Protein AF-A0A2U8X8V7-F1 (afdb_monomer)

Mean predicted aligned error: 11.05 Å

Radius of gyration: 28.42 Å; Cα contacts (8 Å, |Δi|>4): 250; chains: 1; bounding box: 108×50×42 Å

Sequence (152 aa):
MIVHPARWSAHLVRLPVCLSVLCFVPLPEPARAEGAGRKALVALERKRIRGADYVQVHPFFGDFTGDRREDALAVSYSHPKGGGNSDSIEVSLYRGTSSGFRFIKTVPDVYGQSPRLAKFSRGQVRVTLTTLGPNDARCCPSVPKEYVIAAP

Structure (mmCIF, N/CA/C/O backbone):
data_AF-A0A2U8X8V7-F1
#
_entry.id   AF-A0A2U8X8V7-F1
#
loop_
_atom_site.group_PDB
_atom_site.id
_atom_site.type_symbol
_atom_site.label_atom_id
_atom_site.label_alt_id
_atom_site.label_comp_id
_atom_site.label_asym_id
_atom_site.label_entity_id
_atom_site.label_seq_id
_atom_site.pdbx_PDB_ins_code
_atom_site.Cartn_x
_atom_site.Cartn_y
_atom_site.Cartn_z
_atom_site.occupancy
_atom_site.B_iso_or_equiv
_atom_site.auth_seq_id
_atom_site.auth_comp_id
_atom_site.auth_asym_id
_atom_site.auth_atom_id
_atom_site.pdbx_PDB_model_num
ATOM 1 N N . MET A 1 1 ? -88.926 21.943 1.106 1.00 36.12 1 MET A N 1
ATOM 2 C CA . MET A 1 1 ? -88.848 22.531 -0.248 1.00 36.12 1 MET A CA 1
ATOM 3 C C . MET A 1 1 ? -88.139 23.877 -0.129 1.00 36.12 1 MET A C 1
ATOM 5 O O . MET A 1 1 ? -88.599 24.706 0.635 1.00 36.12 1 MET A O 1
ATOM 9 N N . ILE A 1 2 ? -86.886 23.933 -0.591 1.00 37.16 2 ILE A N 1
ATOM 10 C CA . ILE A 1 2 ? -86.386 24.814 -1.672 1.00 37.16 2 ILE A CA 1
ATOM 11 C C . ILE A 1 2 ? -86.150 26.273 -1.218 1.00 37.16 2 ILE A C 1
ATOM 13 O O . ILE A 1 2 ? -87.094 27.016 -1.002 1.00 37.16 2 ILE A O 1
ATOM 17 N N . VAL A 1 3 ? -84.921 26.576 -0.779 1.00 40.97 3 VAL A N 1
ATOM 18 C CA . VAL A 1 3 ? -83.810 27.323 -1.440 1.00 40.97 3 VAL A CA 1
ATOM 19 C C . VAL A 1 3 ? -83.992 28.854 -1.484 1.00 40.97 3 VAL A C 1
ATOM 21 O O . VAL A 1 3 ? -84.918 29.365 -2.100 1.00 40.97 3 VAL A O 1
ATOM 24 N N . HIS A 1 4 ? -83.041 29.577 -0.876 1.00 34.75 4 HIS A N 1
ATOM 25 C CA . HIS A 1 4 ? -82.746 30.998 -1.112 1.00 34.75 4 HIS A CA 1
ATOM 26 C C . HIS A 1 4 ? -81.316 31.140 -1.677 1.00 34.75 4 HIS A C 1
ATOM 28 O O . HIS A 1 4 ? -80.448 30.351 -1.289 1.00 34.75 4 HIS A O 1
ATOM 34 N N . PRO A 1 5 ? -81.049 32.113 -2.571 1.00 52.31 5 PRO A N 1
ATOM 35 C CA . PRO A 1 5 ? -79.793 32.202 -3.307 1.00 52.31 5 PRO A CA 1
ATOM 36 C C . PRO A 1 5 ? -78.746 33.152 -2.694 1.00 52.31 5 PRO A C 1
ATOM 38 O O . PRO A 1 5 ? -79.057 34.157 -2.063 1.00 52.31 5 PRO A O 1
ATOM 41 N N . ALA A 1 6 ? -77.492 32.780 -2.968 1.00 46.53 6 ALA A N 1
ATOM 42 C CA . ALA A 1 6 ? -76.281 33.560 -3.243 1.00 46.53 6 ALA A CA 1
ATOM 43 C C . ALA A 1 6 ? -76.073 34.954 -2.607 1.00 46.53 6 ALA A C 1
ATOM 45 O O . ALA A 1 6 ? -76.688 35.950 -2.986 1.00 46.53 6 ALA A O 1
ATOM 46 N N . ARG A 1 7 ? -75.004 35.052 -1.803 1.00 40.44 7 ARG A N 1
ATOM 47 C CA . ARG A 1 7 ? -74.225 36.280 -1.583 1.00 40.44 7 ARG A CA 1
ATOM 48 C C . ARG A 1 7 ? -72.740 36.003 -1.819 1.00 40.44 7 ARG A C 1
ATOM 50 O O . ARG A 1 7 ? -72.220 34.966 -1.423 1.00 40.44 7 ARG A O 1
ATOM 57 N N . TRP A 1 8 ? -72.103 36.940 -2.513 1.00 41.66 8 TRP A N 1
ATOM 58 C CA . TRP A 1 8 ? -70.708 36.928 -2.941 1.00 41.66 8 TRP A CA 1
ATOM 59 C C . TRP A 1 8 ? -69.739 37.021 -1.759 1.00 41.66 8 TRP A C 1
ATOM 61 O O . TRP A 1 8 ? -70.018 37.699 -0.771 1.00 41.66 8 TRP A O 1
ATOM 71 N N . SER A 1 9 ? -68.560 36.418 -1.888 1.00 45.12 9 SER A N 1
ATOM 72 C CA . SER A 1 9 ? -67.389 36.787 -1.089 1.00 45.12 9 SER A CA 1
ATOM 73 C C . SER A 1 9 ? -66.130 36.653 -1.937 1.00 45.12 9 SER A C 1
ATOM 75 O O . SER A 1 9 ? -65.739 35.563 -2.344 1.00 45.12 9 SER A O 1
ATOM 77 N N . ALA A 1 10 ? -65.523 37.802 -2.215 1.00 48.84 10 ALA A N 1
ATOM 78 C CA . ALA A 1 10 ? -64.163 37.917 -2.699 1.00 48.84 10 ALA A CA 1
ATOM 79 C C . ALA A 1 10 ? -63.215 37.693 -1.517 1.00 48.84 10 ALA A C 1
ATOM 81 O O . ALA A 1 10 ? -63.280 38.441 -0.546 1.00 48.84 10 ALA A O 1
ATOM 82 N N . HIS A 1 11 ? -62.310 36.718 -1.604 1.00 38.28 11 HIS A N 1
ATOM 83 C CA . HIS A 1 11 ? -61.147 36.673 -0.722 1.00 38.28 11 HIS A CA 1
ATOM 84 C C . HIS A 1 11 ? -59.897 36.209 -1.470 1.00 38.28 11 HIS A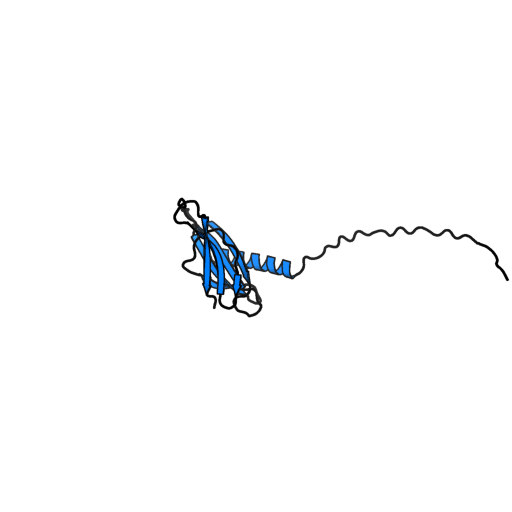 C 1
ATOM 86 O O . HIS A 1 11 ? -59.757 35.053 -1.850 1.00 38.28 11 HIS A O 1
ATOM 92 N N . LEU A 1 12 ? -59.014 37.193 -1.664 1.00 43.09 12 LEU A N 1
ATOM 93 C CA . LEU A 1 12 ? -57.555 37.136 -1.601 1.00 43.09 12 LEU A CA 1
ATOM 94 C C . LEU A 1 12 ? -56.883 35.804 -1.965 1.00 43.09 12 LEU A C 1
ATOM 96 O O . LEU A 1 12 ? -56.730 34.903 -1.141 1.00 43.09 12 LEU A O 1
ATOM 100 N N . VAL A 1 13 ? -56.318 35.785 -3.171 1.00 44.31 13 VAL A N 1
ATOM 101 C CA . VAL A 1 13 ? -55.246 34.872 -3.566 1.00 44.31 13 VAL A CA 1
ATOM 102 C C . VAL A 1 13 ? -54.021 35.156 -2.691 1.00 44.31 13 VAL A C 1
ATOM 104 O O . VAL A 1 13 ? -53.276 36.108 -2.917 1.00 44.31 13 VAL A O 1
ATOM 107 N N . ARG A 1 14 ? -53.811 34.332 -1.662 1.00 43.88 14 ARG A N 1
ATOM 108 C CA . ARG A 1 14 ? -52.516 34.227 -0.982 1.00 43.88 14 ARG A CA 1
ATOM 109 C C . ARG A 1 14 ? -51.600 33.368 -1.848 1.00 43.88 14 ARG A C 1
ATOM 111 O O . ARG A 1 14 ? -51.697 32.145 -1.839 1.00 43.88 14 ARG A O 1
ATOM 118 N N . LEU A 1 15 ? -50.717 34.024 -2.596 1.00 42.28 15 LEU A N 1
ATOM 119 C CA . LEU A 1 15 ? -49.536 33.395 -3.181 1.00 42.28 15 LEU A CA 1
ATOM 120 C C . LEU A 1 15 ? -48.680 32.818 -2.041 1.00 42.28 15 LEU A C 1
ATOM 122 O O . LEU A 1 15 ? -48.294 33.579 -1.147 1.00 42.28 15 LEU A O 1
ATOM 126 N N . PRO A 1 16 ? -48.363 31.512 -2.032 1.00 45.62 16 PRO A N 1
ATOM 127 C CA . PRO A 1 16 ? -47.336 31.014 -1.144 1.00 45.62 16 PRO A CA 1
ATOM 128 C C . PRO A 1 16 ? -46.008 31.588 -1.633 1.00 45.62 16 PRO A C 1
ATOM 130 O O . PRO A 1 16 ? -45.546 31.296 -2.736 1.00 45.62 16 PRO A O 1
ATOM 133 N N . VAL A 1 17 ? -45.404 32.430 -0.799 1.00 47.94 17 VAL A N 1
ATOM 134 C CA . VAL A 1 17 ? -43.982 32.746 -0.873 1.00 47.94 17 VAL A CA 1
ATOM 135 C C . VAL A 1 17 ? -43.259 31.407 -0.739 1.00 47.94 17 VAL A C 1
ATOM 137 O O . VAL A 1 17 ? -43.103 30.888 0.365 1.00 47.94 17 VAL A O 1
ATOM 140 N N . CYS A 1 18 ? -42.882 30.808 -1.871 1.00 36.75 18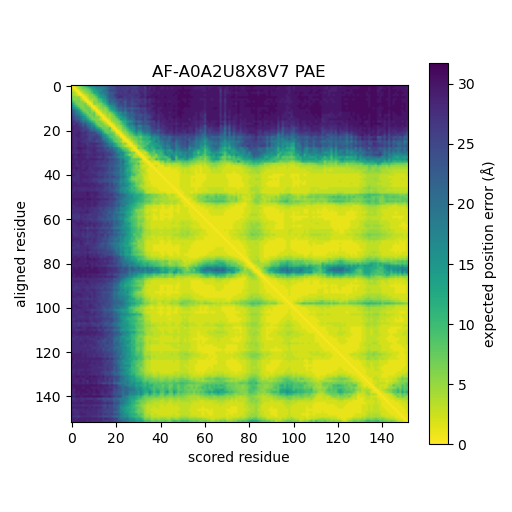 CYS A N 1
ATOM 141 C CA . CYS A 1 18 ? -41.889 29.745 -1.907 1.00 36.75 18 CYS A CA 1
ATOM 142 C C . CYS A 1 18 ? -40.573 30.381 -1.474 1.00 36.75 18 CYS A C 1
ATOM 144 O O . CYS A 1 18 ? -39.789 30.876 -2.279 1.00 36.75 18 CYS A O 1
ATOM 146 N N . LEU A 1 19 ? -40.387 30.427 -0.159 1.00 45.16 19 LEU A N 1
ATOM 147 C CA . LEU A 1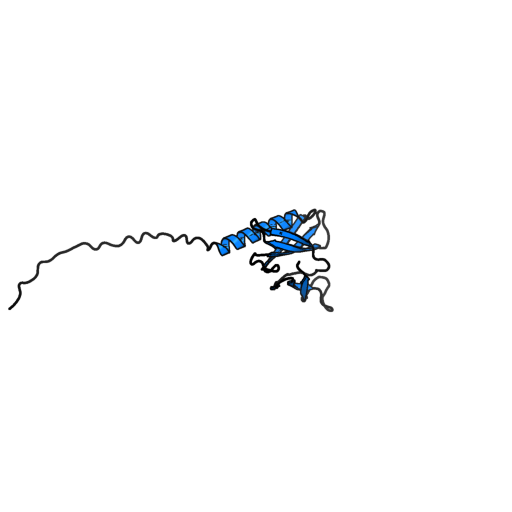 19 ? -39.105 30.625 0.469 1.00 45.16 19 LEU A CA 1
ATOM 148 C C . LEU A 1 19 ? -38.247 29.454 -0.011 1.00 45.16 19 LEU A C 1
ATOM 150 O O . LEU A 1 19 ? -38.394 28.333 0.472 1.00 45.16 19 LEU A O 1
ATOM 154 N N . SER A 1 20 ? -37.424 29.701 -1.029 1.00 49.94 20 SER A N 1
ATOM 155 C CA . SER A 1 20 ? -36.386 28.788 -1.491 1.00 49.94 20 SER A CA 1
ATOM 156 C C . SER A 1 20 ? -35.387 28.600 -0.356 1.00 49.94 20 SER A C 1
ATOM 158 O O . SER A 1 20 ? -34.327 29.221 -0.317 1.00 49.94 20 SER A O 1
ATOM 160 N N . VAL A 1 21 ? -35.751 27.756 0.607 1.00 51.44 21 VAL A N 1
ATOM 161 C CA . VAL A 1 21 ? -34.808 27.130 1.515 1.00 51.44 21 VAL A CA 1
ATOM 162 C C . VAL A 1 21 ? -33.941 26.283 0.603 1.00 51.44 21 VAL A C 1
ATOM 164 O O . VAL A 1 21 ? -34.338 25.208 0.161 1.00 51.44 21 VAL A O 1
ATOM 167 N N . LEU A 1 22 ? -32.773 26.822 0.253 1.00 52.28 22 LEU A N 1
ATOM 168 C CA . LEU A 1 22 ? -31.638 26.035 -0.193 1.00 52.28 22 LEU A CA 1
ATOM 169 C C . LEU A 1 22 ? -31.474 24.928 0.847 1.00 52.28 22 LEU A C 1
ATOM 171 O O . LEU A 1 22 ? -30.929 25.158 1.926 1.00 52.28 22 LEU A O 1
ATOM 175 N N . CYS A 1 23 ? -32.018 23.746 0.557 1.00 46.81 23 CYS A N 1
ATOM 176 C CA . CYS A 1 23 ? -31.736 22.537 1.302 1.00 46.81 23 CYS A CA 1
ATOM 177 C C . CYS A 1 23 ? -30.242 22.283 1.131 1.00 46.81 23 CYS A C 1
ATOM 179 O O . CYS A 1 23 ? -29.800 21.632 0.187 1.00 46.81 23 CYS A O 1
ATOM 181 N N . PHE A 1 24 ? -29.453 22.849 2.037 1.00 50.28 24 PHE A N 1
ATOM 182 C CA . PHE A 1 24 ? -28.070 22.487 2.255 1.00 50.28 24 PHE A CA 1
ATOM 183 C C . PHE A 1 24 ? -28.114 21.074 2.834 1.00 50.28 24 PHE A C 1
ATOM 185 O O . PHE A 1 24 ? -28.077 20.898 4.046 1.00 50.28 24 PHE A O 1
ATOM 192 N N . VAL A 1 25 ? -28.334 20.066 1.985 1.00 60.91 25 VAL A N 1
ATOM 193 C CA . VAL A 1 25 ? -28.342 18.665 2.407 1.00 60.91 25 VAL A CA 1
ATOM 194 C C . VAL A 1 25 ? -26.919 18.377 2.881 1.00 60.91 25 VAL A C 1
ATOM 196 O O . VAL A 1 25 ? -25.998 18.391 2.057 1.00 60.91 25 VAL A O 1
ATOM 199 N N . PRO A 1 26 ? -26.673 18.194 4.193 1.00 61.19 26 PRO A N 1
ATOM 200 C CA . PRO A 1 26 ? -25.350 17.814 4.643 1.00 61.19 26 PRO A CA 1
ATOM 201 C C . PRO A 1 26 ? -25.019 16.479 3.977 1.00 61.19 26 PRO A C 1
ATOM 203 O O . PRO A 1 26 ? -25.806 15.538 4.051 1.00 61.19 26 PRO A O 1
ATOM 206 N N . LEU A 1 27 ? -23.865 16.414 3.301 1.00 55.91 27 LEU A N 1
ATOM 207 C CA . LEU A 1 27 ? -23.344 15.160 2.760 1.00 55.91 27 LEU A CA 1
ATOM 208 C C . LEU A 1 27 ? -23.455 14.075 3.846 1.00 55.91 27 LEU A C 1
ATOM 210 O O . LEU A 1 27 ? -23.072 14.370 4.990 1.00 55.91 27 LEU A O 1
ATOM 214 N N . PRO A 1 28 ? -23.946 12.869 3.511 1.00 56.47 28 PRO A N 1
ATOM 215 C CA . PRO A 1 28 ? -24.121 11.799 4.482 1.00 56.47 28 PRO A CA 1
ATOM 216 C C . PRO A 1 28 ? -22.806 11.559 5.234 1.00 56.47 28 PRO A C 1
ATOM 218 O O . PRO A 1 28 ? -21.735 11.492 4.623 1.00 56.47 28 PRO A O 1
ATOM 221 N N . GLU A 1 29 ? -22.888 11.449 6.563 1.00 54.19 29 GLU A N 1
ATOM 222 C CA . GLU A 1 29 ? -21.754 11.196 7.464 1.00 54.19 29 GLU A CA 1
ATOM 223 C C . GLU A 1 29 ? -20.760 10.126 6.976 1.00 54.19 29 GLU A C 1
ATOM 225 O O . GLU A 1 29 ? -19.560 10.404 7.063 1.00 54.19 29 GLU A O 1
ATOM 230 N N . PRO A 1 30 ? -21.169 8.974 6.393 1.00 59.53 30 PRO A N 1
ATOM 231 C CA . PRO A 1 30 ? -20.210 7.994 5.878 1.00 59.53 30 PRO A CA 1
ATOM 232 C C . PRO A 1 30 ? -19.280 8.560 4.794 1.00 59.53 30 PRO A C 1
ATOM 234 O O . PRO A 1 30 ? -18.078 8.327 4.847 1.00 59.53 30 PRO A O 1
ATOM 237 N N . ALA A 1 31 ? -19.782 9.388 3.873 1.00 58.81 31 ALA A N 1
ATOM 238 C CA . ALA A 1 31 ? -18.958 9.972 2.810 1.00 58.81 31 ALA A CA 1
ATOM 239 C C . ALA A 1 31 ? -17.971 11.031 3.343 1.00 58.81 31 ALA A C 1
ATOM 241 O O . ALA A 1 31 ? -16.869 11.201 2.815 1.00 58.81 31 ALA A O 1
ATOM 242 N N . ARG A 1 32 ? -18.336 11.743 4.421 1.00 58.75 32 ARG A N 1
ATOM 243 C CA . ARG A 1 32 ? -17.428 12.679 5.108 1.00 58.75 32 ARG A CA 1
ATOM 244 C C . ARG A 1 32 ? -16.363 11.951 5.926 1.00 58.75 32 ARG A C 1
ATOM 246 O O . ARG A 1 32 ? -15.206 12.373 5.897 1.00 58.75 32 ARG A O 1
ATOM 253 N N . ALA A 1 33 ? -16.738 10.877 6.618 1.00 61.81 33 ALA A N 1
ATOM 254 C CA . ALA A 1 33 ? -15.819 10.044 7.386 1.00 61.81 33 ALA A CA 1
ATOM 255 C C . ALA A 1 33 ? -14.788 9.358 6.475 1.00 61.81 33 ALA A C 1
ATOM 257 O O . ALA A 1 33 ? -13.594 9.426 6.761 1.00 61.81 33 ALA A O 1
ATOM 258 N N . GLU A 1 34 ? -15.220 8.819 5.331 1.00 69.00 34 GLU A N 1
ATOM 259 C CA . GLU A 1 34 ? -14.335 8.203 4.333 1.00 69.00 34 GLU A CA 1
ATOM 260 C C . GLU A 1 34 ? -13.333 9.225 3.758 1.00 69.00 34 GLU A C 1
ATOM 262 O O . GLU A 1 34 ? -12.126 8.977 3.669 1.00 69.00 34 GLU A O 1
ATOM 267 N N . GLY A 1 35 ? -13.797 10.443 3.450 1.00 78.94 35 GLY A N 1
ATOM 268 C CA . GLY A 1 35 ? -12.931 11.531 2.987 1.00 78.94 35 GLY A CA 1
ATOM 269 C C . GLY A 1 35 ? -11.917 12.007 4.038 1.00 78.94 35 GLY A C 1
ATOM 270 O O . GLY A 1 35 ? -10.773 12.325 3.695 1.00 78.94 35 GLY A O 1
ATOM 271 N N . ALA A 1 36 ? -12.308 12.050 5.314 1.00 82.75 36 ALA A N 1
ATOM 272 C CA . ALA A 1 36 ? -11.422 12.413 6.420 1.00 82.75 36 ALA A CA 1
ATOM 273 C C . ALA A 1 36 ? -10.386 11.314 6.705 1.00 82.75 36 ALA A C 1
ATOM 275 O O . ALA A 1 36 ? -9.194 11.618 6.811 1.00 82.75 36 ALA A O 1
ATOM 276 N N . GLY A 1 37 ? -10.816 10.048 6.740 1.00 87.94 37 GLY A N 1
ATOM 277 C CA . GLY A 1 37 ? -9.948 8.880 6.895 1.00 87.94 37 GLY A CA 1
ATOM 278 C C . GLY A 1 37 ? -8.895 8.805 5.792 1.00 87.94 37 GLY A C 1
ATOM 279 O O . GLY A 1 37 ? -7.701 8.687 6.079 1.00 87.94 37 GLY A O 1
ATOM 280 N N . ARG A 1 38 ? -9.301 9.024 4.534 1.00 92.94 38 ARG A N 1
ATOM 281 C CA . ARG A 1 38 ? -8.381 9.087 3.391 1.00 92.94 38 ARG A CA 1
ATOM 282 C C . ARG A 1 38 ? -7.312 10.162 3.547 1.00 92.94 38 ARG A C 1
ATOM 284 O O . ARG A 1 38 ? -6.130 9.881 3.352 1.00 92.94 38 ARG A O 1
ATOM 291 N N . LYS A 1 39 ? -7.699 11.387 3.910 1.00 94.50 39 LYS A N 1
ATOM 292 C CA . LYS A 1 39 ? -6.740 12.487 4.117 1.00 94.50 39 LYS A CA 1
ATOM 293 C C . LYS A 1 39 ? -5.787 12.201 5.278 1.00 94.50 39 LYS A C 1
ATOM 295 O O . LYS A 1 39 ? -4.588 12.439 5.141 1.00 94.50 39 LYS A O 1
ATOM 300 N N . ALA A 1 40 ? -6.302 11.667 6.386 1.00 93.81 40 ALA A N 1
ATOM 301 C CA . ALA A 1 40 ? -5.502 11.321 7.557 1.00 93.81 40 ALA A CA 1
ATOM 302 C C . ALA A 1 40 ? -4.461 10.238 7.237 1.00 93.81 40 ALA A C 1
ATOM 304 O O . ALA A 1 40 ? -3.291 10.393 7.589 1.00 93.81 40 ALA A O 1
ATOM 305 N N . LEU A 1 41 ? -4.853 9.187 6.508 1.00 96.62 41 LEU A N 1
ATOM 306 C CA . LEU A 1 41 ? -3.937 8.130 6.082 1.00 96.62 41 LEU A CA 1
ATOM 307 C C . LEU A 1 41 ? -2.846 8.665 5.146 1.00 96.62 41 LEU A C 1
ATOM 309 O O . LEU A 1 41 ? -1.670 8.381 5.354 1.00 96.62 41 LEU A O 1
ATOM 313 N N . VAL A 1 42 ? -3.213 9.479 4.148 1.00 96.56 42 VAL A N 1
ATOM 314 C CA . VAL A 1 42 ? -2.238 10.081 3.221 1.00 96.56 42 VAL A CA 1
ATOM 315 C C . VAL A 1 42 ? -1.237 10.966 3.967 1.00 96.56 42 VAL A C 1
ATOM 317 O O . VAL A 1 42 ? -0.043 10.918 3.676 1.00 96.56 42 VAL A O 1
ATOM 320 N N . ALA A 1 43 ? -1.691 11.757 4.942 1.00 95.56 43 ALA A N 1
ATOM 321 C CA . ALA A 1 43 ? -0.805 12.581 5.761 1.00 95.56 43 ALA A CA 1
ATOM 322 C C . ALA A 1 43 ? 0.135 11.729 6.633 1.00 95.56 43 ALA A C 1
ATOM 324 O O . ALA A 1 43 ? 1.328 12.026 6.731 1.00 95.56 43 ALA A O 1
ATOM 325 N N . LEU A 1 44 ? -0.384 10.655 7.236 1.00 95.69 44 LEU A N 1
ATOM 326 C CA . LEU A 1 44 ? 0.392 9.716 8.044 1.00 95.69 44 LEU A CA 1
ATOM 327 C C . LEU A 1 44 ? 1.485 9.018 7.220 1.00 95.69 44 LEU A C 1
ATOM 329 O O . LEU A 1 44 ? 2.637 8.975 7.646 1.00 95.69 44 LEU A O 1
ATOM 333 N N . GLU A 1 45 ? 1.135 8.511 6.040 1.00 97.06 45 GLU A N 1
ATOM 334 C CA . GLU A 1 45 ? 2.050 7.844 5.107 1.00 97.06 45 GLU A CA 1
ATOM 335 C C . GLU A 1 45 ? 3.167 8.787 4.638 1.00 97.06 45 GLU A C 1
ATOM 337 O O . GLU A 1 45 ? 4.349 8.465 4.764 1.00 97.06 45 GLU A O 1
ATOM 342 N N . ARG A 1 46 ? 2.813 10.004 4.199 1.00 95.56 46 ARG A N 1
ATOM 343 C CA . ARG A 1 46 ? 3.788 11.035 3.796 1.00 95.56 46 ARG A CA 1
ATOM 344 C C . ARG A 1 46 ? 4.747 11.412 4.923 1.00 95.56 46 ARG A C 1
ATOM 346 O O . ARG A 1 46 ? 5.900 11.716 4.659 1.00 95.56 46 ARG A O 1
ATOM 353 N N . LYS A 1 47 ? 4.285 11.405 6.177 1.00 94.75 47 LYS A N 1
ATOM 354 C CA . LYS A 1 47 ? 5.139 11.670 7.344 1.00 94.75 47 LYS A CA 1
ATOM 355 C C . LYS A 1 47 ? 6.091 10.504 7.644 1.00 94.75 47 LYS A C 1
ATOM 357 O O . LYS A 1 47 ? 7.166 10.738 8.201 1.00 94.75 47 LYS A O 1
ATOM 362 N N . ARG A 1 48 ? 5.702 9.263 7.322 1.00 95.69 48 ARG A N 1
ATOM 363 C CA . ARG A 1 48 ? 6.549 8.073 7.511 1.00 95.69 48 ARG A CA 1
ATOM 364 C C . ARG A 1 48 ? 7.679 8.030 6.485 1.00 95.69 48 ARG A C 1
ATOM 366 O O . ARG A 1 48 ? 8.818 7.781 6.874 1.00 95.69 48 ARG A O 1
ATOM 373 N N . ILE A 1 49 ? 7.371 8.295 5.216 1.00 93.12 49 ILE A N 1
ATOM 374 C CA . ILE A 1 49 ? 8.356 8.304 4.130 1.00 93.12 49 ILE A CA 1
ATOM 375 C C . ILE A 1 49 ? 9.224 9.561 4.256 1.00 93.12 49 ILE A C 1
ATOM 377 O O . ILE A 1 49 ? 8.777 10.681 4.022 1.00 93.12 49 ILE A O 1
ATOM 381 N N . ARG A 1 50 ? 10.482 9.377 4.664 1.00 88.62 50 ARG A N 1
ATOM 382 C CA . ARG A 1 50 ? 11.462 10.459 4.835 1.00 88.62 50 ARG A CA 1
ATOM 383 C C . ARG A 1 50 ? 12.379 10.557 3.620 1.00 88.62 50 ARG A C 1
ATOM 385 O O . ARG A 1 50 ? 12.567 9.585 2.904 1.00 88.62 50 ARG A O 1
ATOM 392 N N . GLY A 1 51 ? 12.997 11.724 3.436 1.00 85.50 51 GLY A N 1
ATOM 393 C CA . GLY A 1 51 ? 14.048 11.904 2.427 1.00 85.50 51 GLY A CA 1
ATOM 394 C C . GLY A 1 51 ? 13.553 11.897 0.979 1.00 85.50 51 GLY A C 1
ATOM 395 O O . GLY A 1 51 ? 14.355 11.676 0.081 1.00 85.50 51 GLY A O 1
ATOM 396 N N . ALA A 1 52 ? 12.263 12.145 0.753 1.00 89.38 52 ALA A N 1
ATOM 397 C CA . ALA A 1 52 ? 11.674 12.278 -0.574 1.00 89.38 52 ALA A CA 1
ATOM 398 C C . ALA A 1 52 ? 11.272 13.735 -0.845 1.00 89.38 52 ALA A C 1
ATOM 400 O O . ALA A 1 52 ? 10.754 14.405 0.051 1.00 89.38 52 ALA A O 1
ATOM 401 N N . ASP A 1 53 ? 11.480 14.204 -2.076 1.00 88.50 53 ASP A N 1
ATOM 402 C CA . ASP A 1 53 ? 10.993 15.516 -2.535 1.00 88.50 53 ASP A CA 1
ATOM 403 C C . ASP A 1 53 ? 9.503 15.461 -2.883 1.00 88.50 53 ASP A C 1
ATOM 405 O O . ASP A 1 53 ? 8.755 16.422 -2.690 1.00 88.50 53 ASP A O 1
ATOM 409 N N . TYR A 1 54 ? 9.054 14.299 -3.354 1.00 89.31 54 TYR A N 1
ATOM 410 C CA . TYR A 1 54 ? 7.669 14.043 -3.701 1.00 89.31 54 TYR A CA 1
ATOM 411 C C . TYR A 1 54 ? 7.253 12.645 -3.253 1.00 89.31 54 TYR A C 1
ATOM 413 O O . TYR A 1 54 ? 8.022 11.693 -3.355 1.00 89.31 54 TYR A O 1
ATOM 421 N N . VAL A 1 55 ? 6.016 12.533 -2.765 1.00 95.25 55 VAL A N 1
ATOM 422 C CA . VAL A 1 55 ? 5.381 11.261 -2.405 1.00 95.25 55 VAL A CA 1
ATOM 423 C C . VAL A 1 55 ? 3.957 11.266 -2.952 1.00 95.25 55 VAL A C 1
ATOM 425 O O . VAL A 1 55 ? 3.148 12.120 -2.578 1.00 95.25 55 VAL A O 1
ATOM 428 N N . GLN A 1 56 ? 3.631 10.314 -3.816 1.00 95.88 56 GLN A N 1
ATOM 429 C CA . GLN A 1 56 ? 2.274 10.008 -4.251 1.00 95.88 56 GLN A CA 1
ATOM 430 C C . GLN A 1 56 ? 1.768 8.808 -3.462 1.00 95.88 56 GLN A C 1
ATOM 432 O O . GLN A 1 56 ? 2.420 7.775 -3.430 1.00 95.88 56 GLN A O 1
ATOM 437 N N . VAL A 1 57 ? 0.600 8.933 -2.835 1.00 97.69 57 VAL A N 1
ATOM 438 C CA . VAL A 1 57 ? 0.006 7.862 -2.027 1.00 97.69 57 VAL A CA 1
ATOM 439 C C . VAL A 1 57 ? -1.296 7.422 -2.680 1.00 97.69 57 VAL A C 1
ATOM 441 O O . VAL A 1 57 ? -2.182 8.249 -2.903 1.00 97.69 57 VAL A O 1
ATOM 444 N N . HIS A 1 58 ? -1.425 6.124 -2.939 1.00 97.94 58 HIS A N 1
ATOM 445 C CA . HIS A 1 58 ? -2.641 5.467 -3.411 1.00 97.94 58 HIS A CA 1
ATOM 446 C C . HIS A 1 58 ? -3.224 4.609 -2.284 1.00 97.94 58 HIS A C 1
ATOM 448 O O . HIS A 1 58 ? -2.804 3.463 -2.104 1.00 97.94 58 HIS A O 1
ATOM 454 N N . PRO A 1 59 ? -4.165 5.152 -1.494 1.00 97.81 59 PRO A N 1
ATOM 455 C CA . PRO A 1 59 ? -4.762 4.403 -0.407 1.00 97.81 59 PRO A CA 1
ATOM 456 C C . PRO A 1 59 ? -5.982 3.599 -0.871 1.00 97.81 59 PRO A C 1
ATOM 458 O O . PRO A 1 59 ? -6.847 4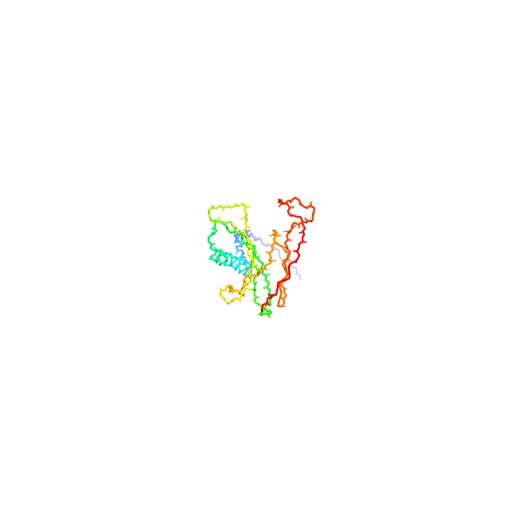.108 -1.599 1.00 97.81 59 PRO A O 1
ATOM 461 N N . PHE A 1 60 ? -6.057 2.368 -0.376 1.00 97.94 60 PHE A N 1
ATOM 462 C CA . PHE A 1 60 ? -7.186 1.452 -0.477 1.00 97.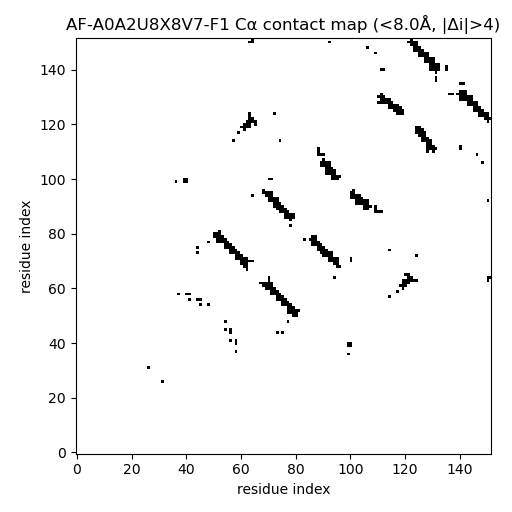94 60 PHE A CA 1
ATOM 463 C C . PHE A 1 60 ? -7.673 1.092 0.920 1.00 97.94 60 PHE A C 1
ATOM 465 O O . PHE A 1 60 ? -6.868 0.967 1.842 1.00 97.94 60 PHE A O 1
ATOM 472 N N . PHE A 1 61 ? -8.978 0.884 1.039 1.00 97.31 61 PHE A N 1
ATOM 473 C CA . PHE A 1 61 ? -9.660 0.678 2.307 1.00 97.31 61 PHE A CA 1
ATOM 474 C C . PHE A 1 61 ? -10.511 -0.591 2.257 1.00 97.31 61 PHE A C 1
ATOM 476 O O . PHE A 1 61 ? -11.013 -0.966 1.193 1.00 97.31 61 PHE A O 1
ATOM 483 N N . GLY A 1 62 ? -10.654 -1.252 3.398 1.00 96.69 62 GLY A N 1
ATOM 484 C CA . GLY A 1 62 ? -11.471 -2.450 3.581 1.00 96.69 62 GLY A CA 1
ATOM 485 C C . GLY A 1 62 ? -11.216 -3.057 4.956 1.00 96.69 62 GLY A C 1
ATOM 486 O O . GLY A 1 62 ? -10.575 -2.424 5.772 1.00 96.69 62 GLY A O 1
ATOM 487 N N . ASP A 1 63 ? -11.685 -4.267 5.237 1.00 97.12 63 ASP A N 1
ATOM 488 C CA . ASP A 1 63 ? -11.504 -4.904 6.553 1.00 97.12 63 ASP A CA 1
ATOM 489 C C . ASP A 1 63 ? -10.725 -6.216 6.385 1.00 97.12 63 ASP A C 1
ATOM 491 O O . ASP A 1 63 ? -11.253 -7.196 5.847 1.00 97.12 63 ASP A O 1
ATOM 495 N N . PHE A 1 64 ? -9.448 -6.229 6.784 1.00 97.94 64 PHE A N 1
ATOM 496 C CA . PHE A 1 64 ? -8.645 -7.458 6.787 1.00 97.94 64 PHE A CA 1
ATOM 497 C C . PHE A 1 64 ? -8.536 -8.084 8.177 1.00 97.94 64 PHE A C 1
ATOM 499 O O . PHE A 1 64 ? -8.132 -9.243 8.283 1.00 97.94 64 PHE A O 1
ATOM 506 N N . THR A 1 65 ? -8.889 -7.368 9.242 1.00 97.19 65 THR A N 1
ATOM 507 C CA . THR A 1 65 ? -8.874 -7.906 10.610 1.00 97.19 65 THR A CA 1
ATOM 508 C C . THR A 1 65 ? -10.152 -8.679 10.954 1.00 97.19 65 THR A C 1
ATOM 510 O O . THR A 1 65 ? -10.122 -9.615 11.760 1.00 97.19 65 THR A O 1
ATOM 513 N N . GLY A 1 66 ? -11.261 -8.356 10.292 1.00 95.81 66 GLY A N 1
ATOM 514 C CA . GLY A 1 66 ? -12.597 -8.883 10.548 1.00 95.81 66 GLY A CA 1
ATOM 515 C C . GLY A 1 66 ? -13.280 -8.248 11.763 1.00 95.81 66 GLY A C 1
ATOM 516 O O . GLY A 1 66 ? -14.202 -8.853 12.313 1.00 95.81 66 GLY A O 1
ATOM 517 N N . ASP A 1 67 ? -12.818 -7.082 12.224 1.00 95.06 67 ASP A N 1
ATOM 518 C CA . ASP A 1 67 ? -13.362 -6.392 13.400 1.00 95.06 67 ASP A CA 1
ATOM 519 C C . ASP A 1 67 ? -14.469 -5.374 13.056 1.00 95.06 67 ASP A C 1
ATOM 521 O O . ASP A 1 67 ? -15.006 -4.709 13.951 1.00 95.06 67 ASP A O 1
ATOM 525 N N . ARG A 1 68 ? -14.863 -5.308 11.775 1.00 93.56 68 ARG A N 1
ATOM 526 C CA . ARG A 1 68 ? -15.821 -4.350 11.202 1.00 93.56 68 ARG A CA 1
ATOM 527 C C . ARG A 1 68 ? -15.344 -2.898 11.255 1.00 93.56 68 ARG A C 1
ATOM 529 O O . ARG A 1 68 ? -16.167 -1.986 11.144 1.00 93.56 68 ARG A O 1
ATOM 536 N N . ARG A 1 69 ? -14.042 -2.663 11.425 1.00 93.00 69 ARG A N 1
ATOM 537 C CA . ARG A 1 69 ? -13.404 -1.363 11.222 1.00 93.00 69 ARG A CA 1
ATOM 538 C C . ARG A 1 69 ? -12.681 -1.356 9.888 1.00 93.00 69 ARG A C 1
ATOM 540 O O . ARG A 1 69 ? -12.277 -2.378 9.348 1.00 93.00 69 ARG A O 1
ATOM 547 N N . GLU A 1 70 ? -12.543 -0.156 9.351 1.00 95.00 70 GLU A N 1
ATOM 548 C CA . GLU A 1 70 ? -11.816 0.052 8.114 1.00 95.00 70 GLU A CA 1
ATOM 549 C C . GLU A 1 70 ? -10.306 0.019 8.382 1.00 95.00 70 GLU A C 1
ATOM 551 O O . GLU A 1 70 ? -9.754 0.876 9.069 1.00 95.00 70 GLU A O 1
ATOM 556 N N . ASP A 1 71 ? -9.645 -0.983 7.829 1.00 97.56 71 ASP A N 1
ATOM 557 C CA . ASP A 1 71 ? -8.209 -1.090 7.650 1.00 97.56 71 ASP A CA 1
ATOM 558 C C . ASP A 1 71 ? -7.775 -0.484 6.304 1.00 97.56 71 ASP A C 1
ATOM 560 O O . ASP A 1 71 ? -8.594 -0.138 5.446 1.00 97.56 71 ASP A O 1
ATOM 564 N N . ALA A 1 72 ? -6.461 -0.362 6.088 1.00 98.31 72 ALA A N 1
ATOM 565 C CA . ALA A 1 72 ? -5.953 0.193 4.841 1.00 98.31 72 ALA A CA 1
ATOM 566 C C . ALA A 1 72 ? -4.667 -0.451 4.315 1.00 98.31 72 ALA A C 1
ATOM 568 O O . ALA A 1 72 ? -3.811 -0.941 5.055 1.00 98.31 72 ALA A O 1
ATOM 569 N N . LEU A 1 73 ? -4.536 -0.374 2.992 1.00 98.62 73 LEU A N 1
ATOM 570 C CA . LEU A 1 73 ? -3.320 -0.618 2.227 1.00 98.62 73 LEU A CA 1
ATOM 571 C C . LEU A 1 73 ? -2.934 0.696 1.538 1.00 98.62 73 LEU A C 1
ATOM 573 O O . LEU A 1 73 ? -3.732 1.250 0.783 1.00 98.62 73 LEU A O 1
ATOM 577 N N . ALA A 1 74 ? -1.717 1.180 1.756 1.00 98.56 74 ALA A N 1
ATOM 578 C CA . ALA A 1 74 ? -1.161 2.315 1.028 1.00 98.56 74 ALA A CA 1
ATOM 579 C C . ALA A 1 74 ? -0.091 1.823 0.053 1.00 98.56 74 ALA A C 1
ATOM 581 O O . ALA A 1 74 ? 0.845 1.146 0.468 1.00 98.56 74 ALA A O 1
ATOM 582 N N . VAL A 1 75 ? -0.229 2.165 -1.229 1.00 98.56 75 VAL A N 1
ATOM 583 C CA . VAL A 1 75 ? 0.844 2.022 -2.221 1.00 98.56 75 VAL A CA 1
ATOM 584 C C . VAL A 1 75 ? 1.404 3.410 -2.494 1.00 98.56 75 VAL A C 1
ATOM 586 O O . VAL A 1 75 ? 0.682 4.283 -2.981 1.00 98.56 75 VAL A O 1
ATOM 589 N N . SER A 1 76 ? 2.669 3.621 -2.156 1.00 98.12 76 SER A N 1
ATOM 590 C CA . SER A 1 76 ? 3.321 4.923 -2.201 1.00 98.12 76 SER A CA 1
ATOM 591 C C . SER A 1 76 ? 4.459 4.930 -3.205 1.00 98.12 76 SER A C 1
ATOM 593 O O . SER A 1 76 ? 5.313 4.053 -3.161 1.00 98.12 76 SER A O 1
ATOM 595 N N . TYR A 1 77 ? 4.484 5.941 -4.067 1.00 96.19 77 TYR A N 1
ATOM 596 C CA . TYR A 1 77 ? 5.588 6.231 -4.977 1.00 96.19 77 TYR A CA 1
ATOM 597 C C . TYR A 1 77 ? 6.323 7.463 -4.474 1.00 96.19 77 TYR A C 1
ATOM 599 O O . TYR A 1 77 ? 5.685 8.485 -4.214 1.00 96.19 77 TYR A O 1
ATOM 607 N N . SER A 1 78 ? 7.638 7.386 -4.304 1.00 94.81 78 SER A N 1
ATOM 608 C CA . SER A 1 78 ? 8.440 8.501 -3.810 1.00 94.81 78 SER A CA 1
ATOM 609 C C . SER A 1 78 ? 9.651 8.780 -4.687 1.00 94.81 78 SER A C 1
ATOM 611 O O . SER A 1 78 ? 10.339 7.867 -5.135 1.00 94.81 78 SER A O 1
ATOM 613 N N . HIS A 1 79 ? 9.921 10.066 -4.898 1.00 91.62 79 HIS A N 1
ATOM 614 C CA . HIS A 1 79 ? 11.118 10.520 -5.591 1.00 91.62 79 HIS A CA 1
ATOM 615 C C . HIS A 1 79 ? 12.166 10.963 -4.562 1.00 91.62 79 HIS A C 1
ATOM 617 O O . HIS A 1 79 ? 11.840 11.803 -3.710 1.00 91.62 79 HIS A O 1
ATOM 623 N N . PRO A 1 80 ? 13.394 10.415 -4.588 1.00 86.56 80 PRO A N 1
ATOM 624 C CA . PRO A 1 80 ? 14.406 10.713 -3.583 1.00 86.56 80 PRO A CA 1
ATOM 625 C C . PRO A 1 80 ? 14.841 12.179 -3.632 1.00 86.56 80 PRO A C 1
ATOM 627 O O . PRO A 1 80 ? 14.959 12.787 -4.697 1.00 86.56 80 PRO A O 1
ATOM 630 N N . LYS A 1 81 ? 15.120 12.737 -2.452 1.00 83.31 81 LYS A N 1
ATOM 631 C CA . LYS A 1 81 ? 15.645 14.091 -2.314 1.00 83.31 81 LYS A CA 1
ATOM 632 C C . LYS A 1 81 ? 17.076 14.171 -2.829 1.00 83.31 81 LYS A C 1
ATOM 634 O O . LYS A 1 81 ? 17.938 13.429 -2.367 1.00 83.31 81 LYS A O 1
ATOM 639 N N . GLY A 1 82 ? 17.328 15.108 -3.740 1.00 80.75 82 GLY A N 1
ATOM 640 C CA . GLY A 1 82 ? 18.631 15.253 -4.406 1.00 80.75 82 GLY A CA 1
ATOM 641 C C . GLY A 1 82 ? 18.695 14.638 -5.807 1.00 80.75 82 GLY A C 1
ATOM 642 O O . GLY A 1 82 ? 19.755 14.669 -6.428 1.00 80.75 82 GLY A O 1
ATOM 643 N N . GLY A 1 83 ? 17.562 14.150 -6.319 1.00 74.50 83 GLY A N 1
ATOM 644 C CA . GLY A 1 83 ? 17.424 13.648 -7.681 1.00 74.50 83 GLY A CA 1
ATOM 645 C C . GLY A 1 83 ? 17.768 12.167 -7.839 1.00 74.50 83 GLY A C 1
ATOM 646 O O . GLY A 1 83 ? 18.352 11.521 -6.971 1.00 74.50 83 GLY A O 1
ATOM 647 N N . GLY A 1 84 ? 17.366 11.619 -8.981 1.00 74.31 84 GLY A N 1
ATOM 648 C CA . GLY A 1 84 ? 17.551 10.224 -9.357 1.00 74.31 84 GLY A CA 1
ATOM 649 C C . GLY A 1 84 ? 16.727 9.897 -10.599 1.00 74.31 84 GLY A C 1
ATOM 650 O O . GLY A 1 84 ? 15.826 10.642 -10.970 1.00 74.31 84 GLY A O 1
ATOM 651 N N . ASN A 1 85 ? 17.019 8.772 -11.249 1.00 74.56 85 ASN A N 1
ATOM 652 C CA . ASN A 1 85 ? 16.311 8.363 -12.470 1.00 74.56 85 ASN A CA 1
ATOM 653 C C . ASN A 1 85 ? 15.148 7.398 -12.194 1.00 74.56 85 ASN A C 1
ATOM 655 O O . ASN A 1 85 ? 14.658 6.744 -13.114 1.00 74.56 85 ASN A O 1
ATOM 659 N N . SER A 1 86 ? 14.755 7.207 -10.934 1.00 78.31 86 SER A N 1
ATOM 660 C CA . SER A 1 86 ? 13.755 6.201 -10.571 1.00 78.31 86 SER A CA 1
ATOM 661 C C . SER A 1 86 ? 12.989 6.593 -9.318 1.00 78.31 86 SER A C 1
ATOM 663 O O . SER A 1 86 ? 13.574 7.080 -8.350 1.00 78.31 86 SER A O 1
ATOM 665 N N . ASP A 1 87 ? 11.688 6.321 -9.340 1.00 88.12 87 ASP A N 1
ATOM 666 C CA . ASP A 1 87 ? 10.838 6.399 -8.162 1.00 88.12 87 ASP A CA 1
ATOM 667 C C . ASP A 1 87 ? 10.967 5.115 -7.336 1.00 88.12 87 ASP A C 1
ATOM 669 O O . ASP A 1 87 ? 11.120 4.012 -7.866 1.00 88.12 87 ASP A O 1
ATOM 673 N N . SER A 1 88 ? 10.896 5.264 -6.018 1.00 91.81 88 SER A N 1
ATOM 674 C CA . SER A 1 88 ? 10.790 4.152 -5.078 1.00 91.81 88 SER A CA 1
ATOM 675 C C . SER A 1 88 ? 9.325 3.815 -4.837 1.00 91.81 88 SER A C 1
ATOM 677 O O . SER A 1 88 ? 8.481 4.707 -4.803 1.00 91.81 88 SER A O 1
ATOM 679 N N . ILE A 1 89 ? 9.024 2.533 -4.640 1.00 95.44 89 ILE A N 1
ATOM 680 C CA . ILE A 1 89 ? 7.699 2.058 -4.239 1.00 95.44 89 ILE A CA 1
ATOM 681 C C . ILE A 1 89 ? 7.752 1.503 -2.817 1.00 95.44 89 ILE A C 1
ATOM 683 O O . ILE A 1 89 ? 8.635 0.718 -2.481 1.00 95.44 89 ILE A O 1
ATOM 687 N N . GLU A 1 90 ? 6.777 1.881 -1.996 1.00 97.25 90 GLU A N 1
ATOM 688 C CA . GLU A 1 90 ? 6.550 1.309 -0.673 1.00 97.25 90 GLU A CA 1
ATOM 689 C C . GLU A 1 90 ? 5.088 0.877 -0.542 1.00 97.25 90 GLU A C 1
ATOM 691 O O . GLU A 1 90 ? 4.175 1.629 -0.884 1.00 97.25 90 GLU A O 1
ATOM 696 N N . VAL A 1 91 ? 4.853 -0.341 -0.052 1.00 98.31 91 VAL A N 1
ATOM 697 C CA . VAL A 1 91 ? 3.504 -0.855 0.201 1.00 98.31 91 VAL A CA 1
ATOM 698 C C . VAL A 1 91 ? 3.329 -1.092 1.685 1.00 98.31 91 VAL A C 1
ATOM 700 O O . VAL A 1 91 ? 4.084 -1.854 2.278 1.00 98.31 91 VAL A O 1
ATOM 703 N N . SER A 1 92 ? 2.323 -0.469 2.286 1.00 98.50 92 SER A N 1
ATOM 704 C CA . SER A 1 92 ? 2.171 -0.441 3.739 1.00 98.50 92 SER A CA 1
ATOM 705 C C . SER A 1 92 ? 0.776 -0.811 4.194 1.00 98.50 92 SER A C 1
ATOM 707 O O . SER A 1 92 ? -0.223 -0.371 3.625 1.00 98.50 92 SER A O 1
ATOM 709 N N . LEU A 1 93 ? 0.719 -1.620 5.250 1.00 98.31 93 LEU A N 1
ATOM 710 C CA . LEU A 1 93 ? -0.521 -2.030 5.897 1.00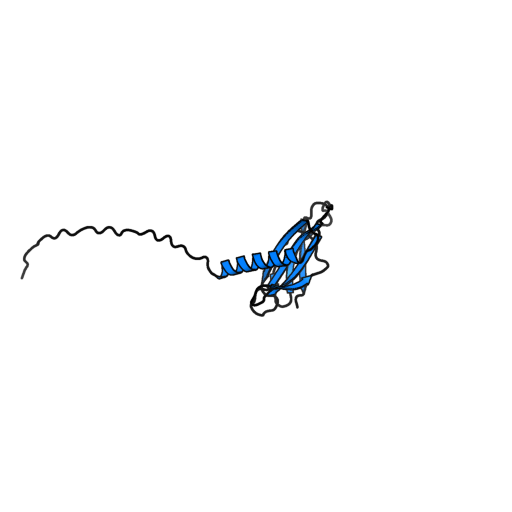 98.31 93 LEU A CA 1
ATOM 711 C C . LEU A 1 93 ? -0.790 -1.202 7.144 1.00 98.31 93 LEU A C 1
ATOM 713 O O . LEU A 1 93 ? 0.107 -0.911 7.942 1.00 98.31 93 LEU A O 1
ATOM 717 N N . TYR A 1 94 ? -2.065 -0.902 7.334 1.00 98.44 94 TYR A N 1
ATOM 718 C CA . TYR A 1 94 ? -2.572 -0.083 8.413 1.00 98.44 94 TYR A CA 1
ATOM 719 C C . TYR A 1 94 ? -3.803 -0.723 9.034 1.00 98.44 94 TYR A C 1
ATOM 721 O O . TYR A 1 94 ? -4.716 -1.112 8.314 1.00 98.44 94 TYR A O 1
ATOM 729 N N . ARG A 1 95 ? -3.835 -0.787 10.366 1.00 97.50 95 ARG A N 1
ATOM 730 C CA . ARG A 1 95 ? -5.022 -1.198 11.119 1.00 97.50 95 ARG A CA 1
ATOM 731 C C . ARG A 1 95 ? -5.905 0.008 11.409 1.00 97.50 95 ARG A C 1
ATOM 733 O O . ARG A 1 95 ? -5.381 1.024 11.880 1.00 97.50 95 ARG A O 1
ATOM 740 N N . GLY A 1 96 ? -7.209 -0.132 11.212 1.00 96.25 96 GLY A N 1
ATOM 741 C CA . GLY A 1 96 ? -8.201 0.831 11.681 1.00 96.25 96 GLY A CA 1
ATOM 742 C C . GLY A 1 96 ? -8.242 0.916 13.206 1.00 96.25 96 GLY A C 1
ATOM 743 O O . GLY A 1 96 ? -8.203 -0.087 13.914 1.00 96.25 96 GLY A O 1
ATOM 744 N N . THR A 1 97 ? -8.322 2.122 13.755 1.00 94.06 97 THR A N 1
ATOM 745 C CA . THR A 1 97 ? -8.500 2.365 15.194 1.00 94.06 97 THR A CA 1
ATOM 746 C C . THR A 1 97 ? -9.697 3.284 15.430 1.00 94.06 97 THR A C 1
ATOM 748 O O . THR A 1 97 ? -10.343 3.752 14.497 1.00 94.06 97 THR A O 1
ATOM 751 N N . SER A 1 98 ? -10.032 3.560 16.692 1.00 89.94 98 SER A N 1
ATOM 752 C CA . SER A 1 98 ? -11.054 4.562 17.027 1.00 89.94 98 SER A CA 1
ATOM 753 C C . SER A 1 98 ? -10.656 5.994 16.655 1.00 89.94 98 SER A C 1
ATOM 755 O O . SER A 1 98 ? -11.527 6.854 16.584 1.00 89.94 98 SER A O 1
ATOM 757 N N . SER A 1 99 ? -9.367 6.256 16.428 1.00 88.44 99 SER A N 1
ATOM 758 C CA . SER A 1 99 ? -8.812 7.589 16.175 1.00 88.44 99 SER A CA 1
ATOM 759 C C . SER A 1 99 ? -8.135 7.731 14.806 1.00 88.44 99 SER A C 1
ATOM 761 O O . SER A 1 99 ? -7.490 8.747 14.551 1.00 88.44 99 SER A O 1
ATOM 763 N N . GLY A 1 100 ? -8.266 6.737 13.921 1.00 92.75 100 GLY A N 1
ATOM 764 C CA . GLY A 1 100 ? -7.690 6.757 12.577 1.00 92.75 100 GLY A CA 1
ATOM 765 C C . GLY A 1 100 ? -7.004 5.444 12.223 1.00 92.75 100 GLY A C 1
ATOM 766 O O . GLY A 1 100 ? -7.608 4.384 12.321 1.00 92.75 100 GLY A O 1
ATOM 767 N N . PHE A 1 101 ? -5.739 5.516 11.807 1.00 97.00 101 PHE A N 1
ATOM 768 C CA . PHE A 1 101 ? -4.979 4.365 11.318 1.00 97.00 101 PHE A CA 1
ATOM 769 C C . PHE A 1 101 ? -3.674 4.185 12.088 1.00 97.00 101 PHE A C 1
ATOM 771 O O . PHE A 1 101 ? -2.959 5.148 12.370 1.00 97.00 101 PHE A O 1
ATOM 778 N N . ARG A 1 102 ? -3.325 2.931 12.379 1.00 96.38 102 ARG A N 1
ATOM 779 C CA . ARG A 1 102 ? -2.042 2.547 12.975 1.00 96.38 102 ARG A CA 1
ATOM 780 C C . ARG A 1 102 ? -1.235 1.730 11.978 1.00 96.38 102 ARG A C 1
ATOM 782 O O . ARG A 1 102 ? -1.708 0.702 11.506 1.00 96.38 102 ARG A O 1
ATOM 789 N N . PHE A 1 103 ? -0.011 2.165 11.692 1.00 97.81 103 PHE A N 1
ATOM 790 C CA . PHE A 1 103 ? 0.917 1.410 10.851 1.00 97.81 103 PHE A CA 1
ATOM 791 C C . PHE A 1 103 ? 1.194 0.024 11.444 1.00 97.81 103 PHE A C 1
ATOM 793 O O . PHE A 1 103 ? 1.424 -0.104 12.648 1.00 97.81 103 PHE A O 1
ATOM 800 N N . ILE A 1 104 ? 1.163 -0.997 10.591 1.00 97.31 104 ILE A N 1
ATOM 801 C CA . ILE A 1 104 ? 1.467 -2.382 10.951 1.00 97.31 104 ILE A CA 1
ATOM 802 C C . ILE A 1 104 ? 2.859 -2.751 10.451 1.00 97.31 104 ILE A C 1
ATOM 804 O O . ILE A 1 104 ? 3.720 -3.118 11.246 1.00 97.31 104 ILE A O 1
ATOM 808 N N . LYS A 1 105 ? 3.052 -2.713 9.129 1.00 97.50 105 LYS A N 1
ATOM 809 C CA . LYS A 1 105 ? 4.285 -3.134 8.464 1.00 97.50 105 LYS A CA 1
ATOM 810 C C . LYS A 1 105 ? 4.360 -2.598 7.041 1.00 97.50 105 LYS A C 1
ATOM 812 O O . LYS A 1 105 ? 3.327 -2.354 6.412 1.00 97.50 105 LYS A O 1
ATOM 817 N N . THR A 1 106 ? 5.584 -2.529 6.538 1.00 98.00 106 THR A N 1
ATOM 818 C CA . THR A 1 106 ? 5.881 -2.439 5.109 1.00 98.00 106 THR A CA 1
ATOM 819 C C . THR A 1 106 ? 5.910 -3.854 4.528 1.00 98.00 106 THR A C 1
ATOM 821 O O . THR A 1 106 ? 6.390 -4.793 5.166 1.00 98.00 106 THR A O 1
ATOM 824 N N . VAL A 1 107 ? 5.352 -4.021 3.337 1.00 97.81 107 VAL A N 1
ATOM 825 C CA . VAL A 1 107 ? 5.280 -5.277 2.596 1.00 97.81 107 VAL A CA 1
ATOM 826 C C . VAL A 1 107 ? 6.452 -5.307 1.613 1.00 97.81 107 VAL A C 1
ATOM 828 O O . VAL A 1 107 ? 6.508 -4.446 0.733 1.00 97.81 107 VAL A O 1
ATOM 831 N N . P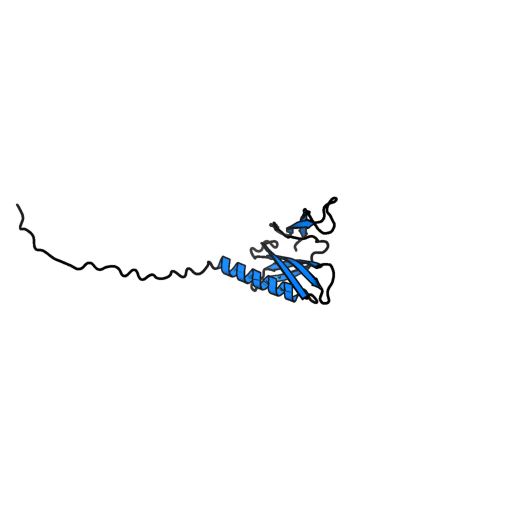RO A 1 108 ? 7.398 -6.251 1.757 1.00 96.31 108 PRO A N 1
ATOM 832 C CA . PRO A 1 108 ? 8.524 -6.363 0.837 1.00 96.31 108 PRO A CA 1
ATOM 833 C C . PRO A 1 108 ? 8.083 -6.937 -0.517 1.00 96.31 108 PRO A C 1
ATOM 835 O O . PRO A 1 108 ? 6.975 -7.454 -0.660 1.00 96.31 108 PRO A O 1
ATOM 838 N N . ASP A 1 109 ? 8.974 -6.856 -1.506 1.00 95.12 109 ASP A N 1
ATOM 839 C CA . ASP A 1 109 ? 8.863 -7.536 -2.807 1.00 95.12 109 ASP A CA 1
ATOM 840 C C . ASP A 1 109 ? 7.633 -7.172 -3.660 1.00 95.12 109 ASP A C 1
ATOM 842 O O . ASP A 1 109 ? 7.268 -7.883 -4.605 1.00 95.12 109 ASP A O 1
ATOM 846 N N . VAL A 1 110 ? 7.008 -6.024 -3.384 1.00 97.12 110 VAL A N 1
ATOM 847 C CA . VAL A 1 110 ? 5.951 -5.451 -4.224 1.00 97.12 110 VAL A CA 1
ATOM 848 C C . VAL A 1 110 ? 6.533 -4.373 -5.130 1.00 97.12 110 VAL A C 1
ATOM 850 O O . VAL A 1 110 ? 7.222 -3.468 -4.673 1.00 97.12 110 VAL A O 1
ATOM 853 N N . TYR A 1 111 ? 6.245 -4.466 -6.428 1.00 95.62 111 TYR A N 1
ATOM 854 C CA . TYR A 1 111 ? 6.729 -3.535 -7.441 1.00 95.62 111 TYR A CA 1
ATOM 855 C C . TYR A 1 111 ? 5.702 -3.348 -8.560 1.00 95.62 111 TYR A C 1
ATOM 857 O O . TYR A 1 111 ? 4.757 -4.123 -8.703 1.00 95.62 111 TYR A O 1
ATOM 865 N N . GLY A 1 112 ? 5.905 -2.314 -9.373 1.00 95.06 112 GLY A N 1
ATOM 866 C CA . GLY A 1 112 ? 5.014 -1.950 -10.471 1.00 95.06 112 GLY A CA 1
ATOM 867 C C . GLY A 1 112 ? 4.310 -0.619 -10.235 1.00 95.06 112 GLY A C 1
ATOM 868 O O . GLY A 1 112 ? 4.554 0.069 -9.250 1.00 95.06 112 GLY A O 1
ATOM 869 N N . GLN A 1 113 ? 3.424 -0.257 -11.151 1.00 95.50 113 GLN A N 1
ATOM 870 C CA . GLN A 1 113 ? 2.740 1.035 -11.189 1.00 95.50 113 GLN A CA 1
ATOM 871 C C . GLN A 1 113 ? 1.219 0.881 -11.270 1.00 95.50 113 GLN A C 1
ATOM 873 O O . GLN A 1 113 ? 0.707 -0.222 -11.455 1.00 95.50 113 GLN A O 1
ATOM 878 N N . SER A 1 114 ? 0.486 1.990 -11.159 1.00 96.38 114 SER A N 1
ATOM 879 C CA . SER A 1 114 ? -0.971 2.032 -11.369 1.00 96.38 114 SER A CA 1
ATOM 880 C C . SER A 1 114 ? -1.745 1.014 -10.507 1.00 96.38 114 SER A C 1
ATOM 882 O O . SER A 1 114 ? -2.457 0.154 -11.050 1.00 96.38 114 SER A O 1
ATOM 884 N N . PRO A 1 115 ? -1.603 1.078 -9.168 1.00 98.12 115 PRO A N 1
ATOM 885 C CA . PRO A 1 115 ? -2.263 0.141 -8.272 1.00 98.12 115 PRO A CA 1
ATOM 886 C C . PRO A 1 115 ? -3.784 0.280 -8.392 1.00 98.12 115 PRO A C 1
ATOM 888 O O . PRO A 1 115 ? -4.319 1.388 -8.484 1.00 98.12 115 PRO A O 1
ATOM 891 N N . ARG A 1 116 ? -4.493 -0.848 -8.408 1.00 98.38 116 ARG A N 1
ATOM 892 C CA . ARG A 1 116 ? -5.946 -0.912 -8.618 1.00 98.38 116 ARG A CA 1
ATOM 893 C C . ARG A 1 116 ? -6.539 -2.217 -8.094 1.00 98.38 116 ARG A C 1
ATOM 895 O O . ARG A 1 116 ? -5.815 -3.152 -7.760 1.00 98.38 116 ARG A O 1
ATOM 902 N N . LEU A 1 117 ? -7.873 -2.278 -8.085 1.00 97.81 117 LEU A N 1
ATOM 903 C CA . LEU A 1 117 ? -8.653 -3.487 -7.788 1.00 97.81 117 LEU A CA 1
ATOM 904 C C . LEU A 1 117 ? -8.288 -4.135 -6.443 1.00 97.81 117 LEU A C 1
ATOM 906 O O . LEU A 1 117 ? -8.255 -5.360 -6.333 1.00 97.81 117 LEU A O 1
ATOM 910 N N . ALA A 1 118 ? -8.001 -3.318 -5.425 1.00 98.19 118 ALA A N 1
ATOM 911 C CA . ALA A 1 118 ? -7.704 -3.844 -4.104 1.00 98.19 118 ALA A CA 1
ATOM 912 C C . ALA A 1 118 ? -8.933 -4.552 -3.516 1.00 98.19 118 ALA A C 1
ATOM 914 O O . ALA A 1 118 ? -10.037 -4.007 -3.530 1.00 98.19 118 ALA A O 1
ATOM 915 N N . LYS A 1 119 ? -8.740 -5.767 -3.001 1.00 98.38 119 LYS A N 1
ATOM 916 C CA . LYS A 1 119 ? -9.780 -6.576 -2.360 1.00 98.38 119 LYS A CA 1
ATOM 917 C C . LYS A 1 119 ? -9.300 -7.017 -0.990 1.00 98.38 119 LYS A C 1
ATOM 919 O O . LYS A 1 119 ? -8.253 -7.652 -0.874 1.00 98.38 119 LYS A O 1
ATOM 924 N N . PHE A 1 120 ? -10.093 -6.710 0.024 1.00 98.31 120 PHE A N 1
ATOM 925 C CA . PHE A 1 120 ? -9.807 -7.035 1.413 1.00 98.31 120 PHE A CA 1
ATOM 926 C C . PHE A 1 120 ? -10.596 -8.274 1.821 1.00 98.31 120 PHE A C 1
ATOM 928 O O . PHE A 1 120 ? -11.748 -8.461 1.433 1.00 98.31 120 PHE A O 1
ATOM 935 N N . SER A 1 121 ? -9.939 -9.142 2.573 1.00 97.44 121 SER A N 1
ATOM 936 C CA . SER A 1 121 ? -10.510 -10.345 3.163 1.00 97.44 121 SER A CA 1
ATOM 937 C C . SER A 1 121 ? -9.791 -10.622 4.476 1.00 97.44 121 SER A C 1
ATOM 939 O O . SER A 1 121 ? -8.679 -10.141 4.692 1.00 97.44 121 SER A O 1
ATOM 941 N N . ARG A 1 122 ? -10.400 -11.412 5.358 1.00 97.00 122 ARG A N 1
ATOM 942 C CA . ARG A 1 122 ? -9.808 -11.699 6.665 1.00 97.00 122 ARG A CA 1
ATOM 943 C C . ARG A 1 122 ? -8.408 -12.319 6.517 1.00 97.00 122 ARG A C 1
ATOM 945 O O . ARG A 1 122 ? -8.266 -13.377 5.911 1.00 97.00 122 ARG A O 1
ATOM 952 N N . GLY A 1 123 ? -7.393 -11.646 7.057 1.00 97.38 123 GLY A N 1
ATOM 953 C CA . GLY A 1 123 ? -5.981 -12.036 7.004 1.00 97.38 123 GLY A CA 1
ATOM 954 C C . GLY A 1 123 ? -5.263 -11.750 5.678 1.00 97.38 123 GLY A C 1
ATOM 955 O O . GLY A 1 123 ? -4.109 -12.150 5.518 1.00 97.38 123 GLY A O 1
ATOM 956 N N . GLN A 1 124 ? -5.897 -11.086 4.703 1.00 97.75 124 GLN A N 1
ATOM 957 C CA . GLN A 1 124 ? -5.291 -10.900 3.382 1.00 97.75 124 GLN A CA 1
ATOM 958 C C . GLN A 1 124 ? -5.840 -9.713 2.587 1.00 97.75 124 GLN A C 1
ATOM 960 O O . GLN A 1 124 ? -7.048 -9.487 2.512 1.00 97.75 124 GLN A O 1
ATOM 965 N N . VAL A 1 125 ? -4.942 -9.039 1.868 1.00 98.50 125 VAL A N 1
ATOM 966 C CA . VAL A 1 125 ? -5.283 -8.033 0.857 1.00 98.50 125 VAL A CA 1
ATOM 967 C C . VAL A 1 125 ? -4.742 -8.469 -0.503 1.00 98.50 125 VAL A C 1
ATOM 969 O O . VAL A 1 125 ? -3.569 -8.810 -0.628 1.00 98.50 125 VAL A O 1
ATOM 972 N N . ARG A 1 126 ? -5.590 -8.456 -1.532 1.00 98.69 126 ARG A N 1
ATOM 973 C CA . ARG A 1 126 ? -5.180 -8.591 -2.938 1.00 98.69 126 ARG A CA 1
ATOM 974 C C . ARG A 1 126 ? -5.112 -7.218 -3.579 1.00 98.69 126 ARG A C 1
ATOM 976 O O . ARG A 1 126 ? -6.011 -6.418 -3.345 1.00 98.69 126 ARG A O 1
ATOM 983 N N . VAL A 1 127 ? -4.095 -6.942 -4.389 1.00 98.69 127 VAL A N 1
ATOM 984 C CA . VAL A 1 127 ? -3.980 -5.688 -5.153 1.00 98.69 127 VAL A CA 1
ATOM 985 C C . VAL A 1 127 ? -3.339 -5.953 -6.509 1.00 98.69 127 VAL A C 1
ATOM 987 O O . VAL A 1 127 ? -2.419 -6.756 -6.614 1.00 98.69 127 VAL A O 1
ATOM 990 N N . THR A 1 128 ? -3.817 -5.289 -7.559 1.00 98.75 128 THR A N 1
ATOM 991 C CA . THR A 1 128 ? -3.237 -5.402 -8.903 1.00 98.75 128 THR A CA 1
ATOM 992 C C . THR A 1 128 ? -2.369 -4.191 -9.207 1.00 98.75 128 THR A C 1
ATOM 994 O O . THR A 1 128 ? -2.826 -3.057 -9.073 1.00 98.75 128 THR A O 1
ATOM 997 N N . LEU A 1 129 ? -1.139 -4.427 -9.655 1.00 98.50 129 LEU A N 1
ATOM 998 C CA . LEU A 1 129 ? -0.236 -3.412 -10.200 1.00 98.50 129 LEU A CA 1
ATOM 999 C C . LEU A 1 129 ? 0.085 -3.756 -11.661 1.00 98.50 129 LEU A C 1
ATOM 1001 O O . LEU A 1 129 ? -0.185 -4.858 -12.129 1.00 98.50 129 LEU A O 1
ATOM 1005 N N . THR A 1 130 ? 0.641 -2.809 -12.406 1.00 97.50 130 THR A N 1
ATOM 1006 C CA . THR A 1 130 ? 1.172 -3.023 -13.756 1.00 97.50 130 THR A CA 1
ATOM 1007 C C . THR A 1 130 ? 2.691 -3.158 -13.690 1.00 97.50 130 THR A C 1
ATOM 1009 O O . THR A 1 130 ? 3.365 -2.336 -13.075 1.00 97.50 130 THR A O 1
ATOM 1012 N N . THR A 1 131 ? 3.234 -4.188 -14.326 1.00 96.12 131 THR A N 1
ATOM 1013 C CA . THR A 1 131 ? 4.656 -4.555 -14.321 1.00 96.12 131 THR A CA 1
ATOM 1014 C C . THR A 1 131 ? 5.172 -4.748 -15.743 1.00 96.12 131 THR A C 1
ATOM 1016 O O . THR A 1 131 ? 4.380 -4.817 -16.684 1.00 96.12 131 THR A O 1
ATOM 1019 N N . LEU A 1 132 ? 6.497 -4.781 -15.904 1.00 94.12 132 LEU A N 1
ATOM 1020 C CA . LEU A 1 132 ? 7.118 -5.061 -17.195 1.00 94.12 132 LEU A CA 1
ATOM 1021 C C . LEU A 1 132 ? 6.790 -6.490 -17.630 1.00 94.12 132 LEU A C 1
ATOM 1023 O O . LEU A 1 132 ? 7.079 -7.452 -16.917 1.00 94.12 132 LEU A O 1
ATOM 1027 N N . GLY A 1 133 ? 6.194 -6.605 -18.807 1.00 92.31 133 GLY A N 1
ATOM 1028 C CA . GLY A 1 133 ? 6.061 -7.849 -19.540 1.00 92.31 133 GLY A CA 1
ATOM 1029 C C . GLY A 1 133 ? 7.362 -8.268 -20.226 1.00 92.31 133 GLY A C 1
ATOM 1030 O O . GLY A 1 133 ? 8.298 -7.477 -20.344 1.00 92.31 133 GLY A O 1
ATOM 1031 N N . PRO A 1 134 ? 7.419 -9.508 -20.737 1.00 90.56 134 PRO A N 1
ATOM 1032 C CA . PRO A 1 134 ? 8.611 -10.044 -21.398 1.00 90.56 134 PRO A CA 1
ATOM 1033 C C . PRO A 1 134 ? 8.975 -9.312 -22.700 1.00 90.56 134 PRO A C 1
ATOM 1035 O O . PRO A 1 134 ? 10.133 -9.329 -23.100 1.00 90.56 134 PRO A O 1
ATOM 1038 N N . ASN A 1 135 ? 8.000 -8.658 -23.337 1.00 91.69 135 ASN A N 1
ATOM 1039 C CA . ASN A 1 135 ? 8.168 -7.943 -24.605 1.00 91.69 135 ASN A CA 1
ATOM 1040 C C . ASN A 1 135 ? 8.095 -6.415 -24.443 1.00 91.69 135 ASN A C 1
ATOM 1042 O O . ASN A 1 135 ? 8.071 -5.696 -25.441 1.00 91.69 135 ASN A O 1
ATOM 1046 N N . ASP A 1 136 ? 8.026 -5.912 -23.207 1.00 89.75 136 ASP A N 1
ATOM 1047 C CA . ASP A 1 136 ? 7.914 -4.477 -22.957 1.00 89.75 136 ASP A CA 1
ATOM 1048 C C . ASP A 1 136 ? 9.276 -3.791 -23.110 1.00 89.75 136 ASP A C 1
ATOM 1050 O O . ASP A 1 136 ? 10.308 -4.261 -22.619 1.00 89.75 136 ASP A O 1
ATOM 1054 N N . ALA A 1 137 ? 9.274 -2.602 -23.715 1.00 87.00 137 ALA A N 1
ATOM 1055 C CA . ALA A 1 137 ? 10.387 -1.680 -23.549 1.00 87.00 137 ALA A CA 1
ATOM 1056 C C . ALA A 1 137 ? 10.508 -1.296 -22.064 1.00 87.00 137 ALA A C 1
ATOM 1058 O O . ALA A 1 137 ? 9.505 -1.096 -21.380 1.00 87.00 137 ALA A O 1
ATOM 1059 N N . ARG A 1 138 ? 11.740 -1.117 -21.566 1.00 81.75 138 ARG A N 1
ATOM 1060 C CA . ARG A 1 138 ? 12.020 -0.856 -20.136 1.00 81.75 138 ARG A CA 1
ATOM 1061 C C . ARG A 1 138 ? 11.289 0.360 -19.543 1.00 81.75 138 ARG A C 1
ATOM 1063 O O . ARG A 1 138 ? 11.182 0.457 -18.328 1.00 81.75 138 ARG A O 1
ATOM 1070 N N . CYS A 1 139 ? 10.804 1.273 -20.382 1.00 82.44 139 CYS A N 1
ATOM 1071 C CA . CYS A 1 139 ? 10.048 2.462 -19.985 1.00 82.44 139 CYS A CA 1
ATOM 1072 C C . CYS A 1 139 ? 8.573 2.204 -19.675 1.00 82.44 139 CYS A C 1
ATOM 1074 O O . CYS A 1 139 ? 7.918 3.063 -19.091 1.00 82.44 139 CYS A O 1
ATOM 1076 N N . CYS A 1 140 ? 8.019 1.094 -20.162 1.00 88.25 140 CYS A N 1
ATOM 1077 C CA . CYS A 1 140 ? 6.614 1.070 -20.537 1.00 88.25 140 CYS A CA 1
ATOM 1078 C C . CYS A 1 140 ? 5.921 -0.227 -20.072 1.00 88.25 140 CYS A C 1
ATOM 1080 O O . CYS A 1 140 ? 5.590 -1.071 -20.901 1.00 88.25 140 CYS A O 1
ATOM 1082 N N . PRO A 1 141 ? 5.705 -0.396 -18.749 1.00 92.50 141 PRO A N 1
ATOM 1083 C CA . PRO A 1 141 ? 5.019 -1.556 -18.177 1.00 92.50 141 PRO A CA 1
ATOM 1084 C C . PRO A 1 141 ? 3.591 -1.720 -18.706 1.00 92.50 141 PRO A C 1
ATOM 1086 O O . PRO A 1 141 ? 2.801 -0.776 -18.623 1.00 92.50 141 PRO A O 1
ATOM 1089 N N . SER A 1 142 ? 3.230 -2.929 -19.143 1.00 95.75 142 SER A N 1
ATOM 1090 C CA . SER A 1 142 ? 1.901 -3.241 -19.690 1.00 95.75 142 SER A CA 1
ATOM 1091 C C . SER A 1 142 ? 1.174 -4.398 -18.990 1.00 95.75 142 SER A C 1
ATOM 1093 O O . SER A 1 142 ? -0.055 -4.484 -19.054 1.00 95.75 142 SER A O 1
ATOM 1095 N N . VAL A 1 143 ? 1.888 -5.267 -18.268 1.00 96.94 143 VAL A N 1
ATOM 1096 C CA . VAL A 1 143 ? 1.326 -6.530 -17.767 1.00 96.94 143 VAL A CA 1
ATOM 1097 C C . VAL A 1 143 ? 0.726 -6.369 -16.367 1.00 96.94 143 VAL A C 1
ATOM 1099 O O . VAL A 1 143 ? 1.440 -5.973 -15.440 1.00 96.94 143 VAL A O 1
ATOM 1102 N N . PRO A 1 144 ? -0.562 -6.702 -16.152 1.00 97.81 144 PRO A N 1
ATOM 1103 C CA . PRO A 1 144 ? -1.135 -6.749 -14.814 1.00 97.81 144 PRO A CA 1
ATOM 1104 C C . PRO A 1 144 ? -0.510 -7.878 -13.988 1.00 97.81 144 PRO A C 1
ATOM 1106 O O . PRO A 1 144 ? -0.417 -9.017 -14.437 1.00 97.81 144 PRO A O 1
ATOM 1109 N N . LYS A 1 145 ? -0.147 -7.570 -12.746 1.00 97.94 145 LYS A N 1
ATOM 1110 C CA . LYS A 1 145 ? 0.315 -8.525 -11.743 1.00 97.94 145 LYS A CA 1
ATOM 1111 C C . LYS A 1 145 ? -0.503 -8.350 -10.472 1.00 97.94 145 LYS A C 1
ATOM 1113 O O . LYS A 1 145 ? -0.542 -7.260 -9.900 1.00 97.94 145 LYS A O 1
ATOM 1118 N N . GLU A 1 146 ? -1.158 -9.420 -10.038 1.00 98.50 146 GLU A N 1
ATOM 1119 C CA . GLU A 1 146 ? -1.830 -9.453 -8.742 1.00 98.50 146 GLU A CA 1
ATOM 1120 C C . GLU A 1 146 ? -0.828 -9.834 -7.647 1.00 98.50 146 GLU A C 1
ATOM 1122 O O . GLU A 1 146 ? -0.058 -10.785 -7.779 1.00 98.50 146 GLU A O 1
ATOM 1127 N N . TYR A 1 147 ? -0.852 -9.073 -6.560 1.00 98.44 147 TYR A N 1
ATOM 1128 C CA . TYR A 1 147 ? -0.118 -9.342 -5.338 1.00 98.44 147 TYR A CA 1
ATOM 1129 C C . TYR A 1 147 ? -1.084 -9.801 -4.259 1.00 98.44 147 TYR A C 1
ATOM 1131 O O . TYR A 1 147 ? -2.136 -9.195 -4.047 1.00 98.44 147 TYR A O 1
ATOM 1139 N N . VAL A 1 148 ? -0.683 -10.850 -3.550 1.00 98.31 148 VAL A N 1
ATOM 1140 C CA . VAL A 1 148 ? -1.403 -11.402 -2.410 1.00 98.31 148 VAL A CA 1
ATOM 1141 C C . VAL A 1 148 ? -0.610 -11.078 -1.149 1.00 98.31 148 VAL A C 1
ATOM 1143 O O . VAL A 1 148 ? 0.476 -11.606 -0.931 1.00 98.31 148 VAL A O 1
ATOM 1146 N N . ILE A 1 149 ? -1.148 -10.190 -0.321 1.00 98.06 149 ILE A N 1
ATOM 1147 C CA . ILE A 1 149 ? -0.469 -9.642 0.851 1.00 98.06 149 ILE A CA 1
ATOM 1148 C C . ILE A 1 149 ? -1.084 -10.250 2.107 1.00 98.06 149 ILE A C 1
ATOM 1150 O O . ILE A 1 149 ? -2.260 -10.0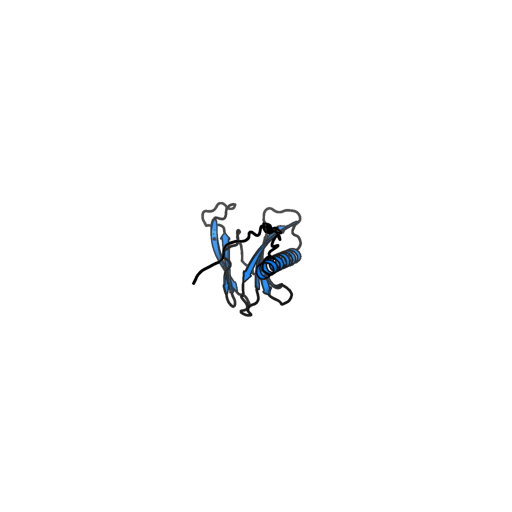30 2.393 1.00 98.06 149 ILE A O 1
ATOM 1154 N N . ALA A 1 150 ? -0.283 -10.979 2.883 1.00 97.44 150 ALA A N 1
ATOM 1155 C CA . ALA A 1 150 ? -0.704 -11.498 4.181 1.00 97.44 150 ALA A CA 1
ATOM 1156 C C . ALA A 1 150 ? -0.817 -10.367 5.216 1.00 97.44 150 ALA A C 1
ATOM 1158 O O . ALA A 1 150 ? 0.150 -9.627 5.455 1.00 97.44 150 ALA A O 1
ATOM 1159 N N . ALA A 1 151 ? -1.979 -10.273 5.856 1.00 93.75 151 ALA A N 1
ATOM 1160 C CA . ALA A 1 151 ? -2.276 -9.336 6.930 1.00 93.75 151 ALA A CA 1
ATOM 1161 C C . ALA A 1 151 ? -2.395 -10.079 8.279 1.00 93.75 151 ALA A C 1
ATOM 1163 O O . ALA A 1 151 ? -2.762 -11.254 8.286 1.00 93.75 151 ALA A O 1
ATOM 1164 N N . PRO A 1 152 ? -2.022 -9.436 9.398 1.00 86.62 152 PRO A N 1
ATOM 1165 C CA . PRO A 1 152 ? -2.026 -10.057 10.722 1.00 86.62 152 PRO A CA 1
ATOM 1166 C C . PRO A 1 152 ? -3.399 -10.092 11.394 1.00 86.62 152 PRO A C 1
ATOM 1168 O O . PRO A 1 152 ? -4.212 -9.170 11.145 1.00 86.62 152 PRO A O 1
#

pLDDT: mean 83.89, std 19.9, range [34.75, 98.75]

Foldseek 3Di:
DDDDDDDDDDDDDDDPPPPPPPCPPPDPPVVVVVVVLVVVVVVVVVVVDPQFPDKDWDKDWDDQQPPPFIWIKIWMWTAGHPGDDGIDIWIWTWDGDPVHTDTDDIDPPDDAADKDDWDHYHQWIKIKHFAQDPPDDPVDTDDIDIDIDGDD

Nearest PDB structures (foldseek):
  2jq5-assembly1_A  TM=4.857E-01  e=1.225E+00  Rhodopseudomonas palustris
  4ci3-assembly1_A  TM=5.601E-01  e=9.667E+00  Homo sapiens
  2ckf-assembly1_F  TM=2.669E-01  e=8.696E+00  Sphingomonas sp. CHY-1
  3en1-assembly1_B  TM=3.044E-01  e=9.667E+00  Pseudomonas putida

Solvent-accessible surface area (backbone atoms only — not comparable to full-atom values): 9414 Å² total; per-residue (Å²): 134,86,90,85,84,88,82,89,81,92,75,80,89,76,75,80,79,78,73,79,71,75,78,77,72,74,75,59,65,69,66,52,49,53,54,49,50,51,53,51,49,48,53,52,52,56,68,66,60,70,71,48,75,44,72,49,70,51,77,44,74,38,38,29,75,68,81,86,48,62,19,39,42,37,45,31,43,30,34,50,57,91,66,75,98,62,71,47,69,48,37,35,38,29,44,44,54,99,90,48,74,43,83,72,46,76,53,78,98,63,78,64,42,79,76,41,82,68,44,58,35,73,39,28,37,36,37,32,24,28,28,74,42,99,86,43,59,97,88,50,56,75,34,80,43,77,44,82,42,84,45,118

Secondary structure (DSSP, 8-state):
-------------------------PPPHHHHHHHHHHHHHHHHHHHHS-SEEEEEEEEEEE-SSSSSS-EEEEEEEEEETT--S--EEEE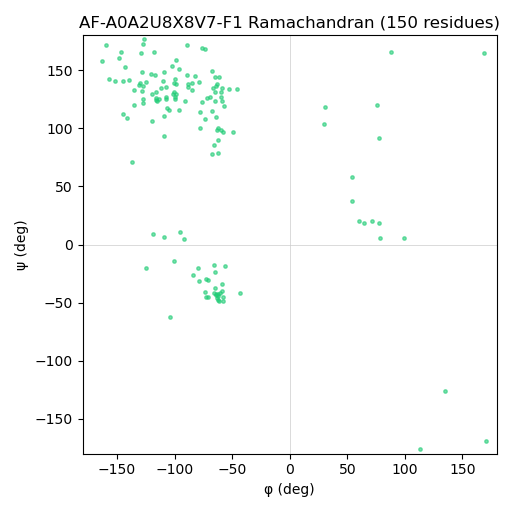EEEEEETTEEEEEEEETT---EEEEEEEEETTEEEEEEEE--TT--TT---EEEEEEEE--